Protein AF-H6N876-F1 (afdb_monomer)

Foldseek 3Di:
DDDDPLLVCLLPPDPDDDDDDDDPPNCPLVSVLSNLLVCVVVPPQQQPAEAEDADPVSQVVSQVVNVVPPPDPDHHHGYYPVVVVVVVVVVD

Mean predicted aligned error: 3.26 Å

Structure (mmCIF, N/CA/C/O backbone):
data_AF-H6N876-F1
#
_entry.id   AF-H6N876-F1
#
loop_
_atom_site.group_PDB
_atom_site.id
_atom_site.type_symbol
_atom_site.label_atom_id
_atom_site.label_alt_id
_atom_site.label_comp_id
_atom_site.label_asym_id
_atom_site.label_entity_id
_atom_site.label_seq_id
_atom_site.pdbx_PDB_ins_code
_atom_site.Cartn_x
_atom_site.Cartn_y
_atom_site.Cartn_z
_atom_site.occupancy
_atom_site.B_iso_or_equiv
_atom_site.auth_seq_id
_atom_site.auth_comp_id
_atom_site.auth_asym_id
_atom_site.auth_atom_id
_atom_site.pdbx_PDB_model_num
ATOM 1 N N . MET A 1 1 ? 3.026 9.109 12.711 1.00 59.88 1 MET A N 1
ATOM 2 C CA . MET A 1 1 ? 2.580 10.504 12.500 1.00 59.88 1 MET A CA 1
ATOM 3 C C . MET A 1 1 ? 1.104 10.472 12.161 1.00 59.88 1 MET A C 1
ATOM 5 O O . MET A 1 1 ? 0.719 9.576 11.416 1.00 59.88 1 MET A O 1
ATOM 9 N N . PRO A 1 2 ? 0.288 11.376 12.713 1.00 85.25 2 PRO A N 1
ATOM 10 C CA . PRO A 1 2 ? -1.130 11.437 12.379 1.00 85.25 2 PRO A CA 1
ATOM 11 C C . PRO A 1 2 ? -1.324 11.816 10.903 1.00 85.25 2 PRO A C 1
ATOM 13 O O . PRO A 1 2 ? -0.581 12.644 10.372 1.00 85.25 2 PRO A O 1
ATOM 16 N N . LEU A 1 3 ? -2.310 11.202 10.244 1.00 94.69 3 LEU A N 1
ATOM 17 C CA . LEU A 1 3 ? -2.711 11.561 8.882 1.00 94.69 3 LEU A CA 1
ATOM 18 C C . LEU A 1 3 ? -3.386 12.932 8.876 1.00 94.69 3 LEU A C 1
ATOM 20 O O . LEU A 1 3 ? -4.213 13.223 9.745 1.00 94.69 3 LEU A O 1
ATOM 24 N N . ASN A 1 4 ? -3.078 13.749 7.868 1.00 95.75 4 ASN A N 1
ATOM 25 C CA . ASN A 1 4 ? -3.846 14.968 7.620 1.00 95.75 4 ASN A CA 1
ATOM 26 C C . ASN A 1 4 ? -5.238 14.637 7.044 1.00 95.75 4 ASN A C 1
ATOM 28 O O . ASN A 1 4 ? -5.525 13.488 6.702 1.00 95.75 4 ASN A O 1
ATOM 32 N N . LYS A 1 5 ? -6.100 15.653 6.917 1.00 96.31 5 LYS A N 1
ATOM 33 C CA . LYS A 1 5 ? -7.481 15.485 6.439 1.00 96.31 5 LYS A CA 1
ATOM 34 C C . LYS A 1 5 ? -7.562 14.776 5.078 1.00 96.31 5 LYS A C 1
ATOM 36 O O . LYS A 1 5 ? -8.238 13.762 4.977 1.00 96.31 5 LYS A O 1
ATOM 41 N N . GLY A 1 6 ? -6.824 15.243 4.069 1.00 96.19 6 GLY A N 1
ATOM 42 C CA . GLY A 1 6 ? -6.873 14.655 2.722 1.00 96.19 6 GLY A CA 1
ATOM 43 C C . GLY A 1 6 ? -6.285 13.240 2.648 1.00 96.19 6 GLY A C 1
ATOM 44 O O . GLY A 1 6 ? -6.787 12.387 1.923 1.00 96.19 6 GLY A O 1
ATOM 45 N N . GLN A 1 7 ? -5.245 12.952 3.436 1.00 97.50 7 GLN A N 1
ATOM 46 C CA . GLN A 1 7 ? -4.708 11.596 3.566 1.00 97.50 7 GLN A CA 1
ATOM 47 C C . GLN A 1 7 ? -5.727 10.657 4.213 1.00 97.50 7 GLN A C 1
ATOM 49 O O . GLN A 1 7 ? -5.910 9.543 3.731 1.00 97.50 7 GLN A O 1
ATOM 54 N N . ARG A 1 8 ? -6.402 11.108 5.276 1.00 97.44 8 ARG A N 1
ATOM 55 C CA . ARG A 1 8 ? -7.451 10.343 5.955 1.00 97.44 8 ARG A CA 1
ATOM 56 C C . ARG A 1 8 ? -8.623 10.056 5.019 1.00 97.44 8 ARG A C 1
ATOM 58 O O . ARG A 1 8 ? -8.990 8.898 4.877 1.00 97.44 8 ARG A O 1
ATOM 65 N N . GLU A 1 9 ? -9.113 11.065 4.301 1.00 97.12 9 GLU A N 1
ATOM 66 C CA . GLU A 1 9 ? -10.159 10.902 3.281 1.00 97.12 9 GLU A CA 1
ATOM 67 C C . GLU A 1 9 ? -9.761 9.867 2.215 1.00 97.12 9 GLU A C 1
ATOM 69 O O . GLU A 1 9 ? -10.556 9.001 1.854 1.00 97.12 9 GLU A O 1
ATOM 74 N N . ALA A 1 10 ? -8.511 9.895 1.743 1.00 97.31 10 ALA A N 1
ATOM 75 C CA . ALA A 1 10 ? -8.017 8.936 0.756 1.00 97.31 10 ALA A CA 1
ATOM 76 C C . ALA A 1 10 ? -7.885 7.497 1.299 1.00 97.31 10 ALA A C 1
ATOM 78 O O . ALA A 1 10 ? -8.067 6.539 0.539 1.00 97.31 10 ALA A O 1
ATOM 79 N N . VAL A 1 11 ? -7.563 7.343 2.589 1.00 97.75 11 VAL A N 1
ATOM 80 C CA . VAL A 1 11 ? -7.495 6.047 3.286 1.00 97.75 11 VAL A CA 1
ATOM 81 C C . VAL A 1 11 ? -8.894 5.481 3.521 1.00 97.75 11 VAL A C 1
ATOM 83 O O . VAL A 1 11 ? -9.136 4.313 3.213 1.00 97.75 11 VAL A O 1
ATOM 86 N N . GLU A 1 12 ? -9.812 6.310 4.015 1.00 97.06 12 GLU A N 1
ATOM 87 C CA . GLU A 1 12 ? -11.183 5.949 4.403 1.00 97.06 12 GLU A CA 1
ATOM 88 C C . GLU A 1 12 ? -12.148 5.855 3.211 1.00 97.06 12 GLU A C 1
ATOM 90 O O . GLU A 1 12 ? -13.239 5.302 3.349 1.00 97.06 12 GLU A O 1
ATOM 95 N N . ALA A 1 13 ? -11.739 6.318 2.023 1.00 97.44 13 ALA A N 1
ATOM 96 C CA . ALA A 1 13 ? -12.532 6.238 0.800 1.00 97.44 13 ALA A CA 1
ATOM 97 C C . ALA A 1 13 ? -13.160 4.839 0.598 1.00 97.44 13 ALA A C 1
ATOM 99 O O . ALA A 1 13 ? -12.501 3.816 0.836 1.00 97.44 13 ALA A O 1
ATOM 100 N N . PRO A 1 14 ? -14.429 4.766 0.152 1.00 94.94 14 PRO A N 1
ATOM 101 C CA . PRO A 1 14 ? -15.172 3.513 0.073 1.00 94.94 14 PRO A CA 1
ATOM 102 C C . PRO A 1 14 ? -14.514 2.517 -0.889 1.00 94.94 14 PRO A C 1
ATOM 104 O O . PRO A 1 14 ? -13.689 2.885 -1.730 1.00 94.94 14 PRO A O 1
ATOM 107 N N . PHE A 1 15 ? -14.907 1.244 -0.795 1.00 92.44 15 PHE A N 1
ATOM 108 C CA . PHE A 1 15 ? -14.461 0.182 -1.702 1.00 92.44 15 PHE A CA 1
ATOM 109 C C . PHE A 1 15 ? -15.073 0.354 -3.109 1.00 92.44 15 PHE A C 1
ATOM 111 O O . PHE A 1 15 ? -15.995 -0.348 -3.517 1.00 92.44 15 PHE A O 1
ATOM 118 N N . LYS A 1 16 ? -14.596 1.378 -3.821 1.00 94.75 16 LYS A N 1
ATOM 119 C CA . LYS A 1 16 ? -14.985 1.817 -5.166 1.00 94.75 16 LYS A CA 1
ATOM 120 C C . LYS A 1 16 ? -13.748 2.359 -5.895 1.00 94.75 16 LYS A C 1
ATOM 122 O O . LYS A 1 16 ? -12.787 2.765 -5.228 1.00 94.75 16 LYS A O 1
ATOM 127 N N . PRO A 1 17 ? -13.755 2.423 -7.241 1.00 96.62 17 PRO A N 1
ATOM 128 C CA . PRO A 1 17 ? -12.677 3.056 -7.995 1.00 96.62 17 PRO A CA 1
ATOM 129 C C . PRO A 1 17 ? -12.374 4.455 -7.445 1.00 96.62 17 PRO A C 1
ATOM 131 O O . PRO A 1 17 ? -13.265 5.294 -7.341 1.00 96.62 17 PRO A O 1
ATOM 134 N N . THR A 1 18 ? -11.127 4.682 -7.029 1.00 95.38 18 THR A N 1
ATOM 135 C CA . THR A 1 18 ? -10.695 5.924 -6.376 1.00 95.38 18 THR A CA 1
ATOM 136 C C . THR A 1 18 ? -9.397 6.409 -7.012 1.00 95.38 18 THR A C 1
ATOM 138 O O . THR A 1 18 ? -8.439 5.643 -7.103 1.00 95.38 18 THR A O 1
ATOM 141 N N . LEU A 1 19 ? -9.341 7.688 -7.395 1.00 96.06 19 LEU A N 1
ATOM 142 C CA . LEU A 1 19 ? -8.124 8.356 -7.859 1.00 96.06 19 LEU A CA 1
ATOM 143 C C . LEU A 1 19 ? -7.629 9.328 -6.783 1.00 96.06 19 LEU A C 1
ATOM 145 O O . LEU A 1 19 ? -8.367 10.213 -6.360 1.00 96.06 19 LEU A O 1
ATOM 149 N N . VAL A 1 20 ? -6.371 9.182 -6.367 1.00 95.00 20 VAL A N 1
ATOM 150 C CA . VAL A 1 20 ? -5.725 10.081 -5.399 1.00 95.00 20 VAL A CA 1
ATOM 151 C C . VAL A 1 20 ? -4.652 10.894 -6.119 1.00 95.00 20 VAL A C 1
ATOM 153 O O . VAL A 1 20 ? -3.627 10.351 -6.530 1.00 95.00 20 VAL A O 1
ATOM 156 N N . ILE A 1 21 ? -4.875 12.202 -6.256 1.00 95.25 21 ILE A N 1
ATOM 157 C CA . ILE A 1 21 ? -3.929 13.136 -6.882 1.00 95.25 21 ILE A CA 1
ATOM 158 C C . ILE A 1 21 ? -3.173 13.875 -5.780 1.00 95.25 21 ILE A C 1
ATOM 160 O O . ILE A 1 21 ? -3.783 14.506 -4.921 1.00 95.25 21 ILE A O 1
ATOM 164 N N . ALA A 1 22 ? -1.839 13.807 -5.793 1.00 94.06 22 ALA A N 1
ATOM 165 C CA . ALA A 1 22 ? -1.028 14.522 -4.813 1.00 94.06 22 ALA A CA 1
ATOM 166 C C . ALA A 1 22 ? 0.395 14.817 -5.317 1.00 94.06 22 ALA A C 1
ATOM 168 O O . ALA A 1 22 ? 1.018 13.987 -5.990 1.00 94.06 22 ALA A O 1
ATOM 169 N N . GLY A 1 23 ? 0.939 15.969 -4.910 1.00 95.06 23 GLY A N 1
ATOM 170 C CA . GLY A 1 23 ? 2.303 16.409 -5.230 1.00 95.06 23 GLY A CA 1
ATOM 171 C C . GLY A 1 23 ? 3.410 15.495 -4.685 1.00 95.06 23 GLY A C 1
ATOM 172 O O . GLY A 1 23 ? 3.159 14.534 -3.954 1.00 95.06 23 GLY A O 1
ATOM 173 N N . ALA A 1 24 ? 4.663 15.748 -5.063 1.00 93.44 24 ALA A N 1
ATOM 174 C CA . ALA A 1 24 ? 5.809 15.030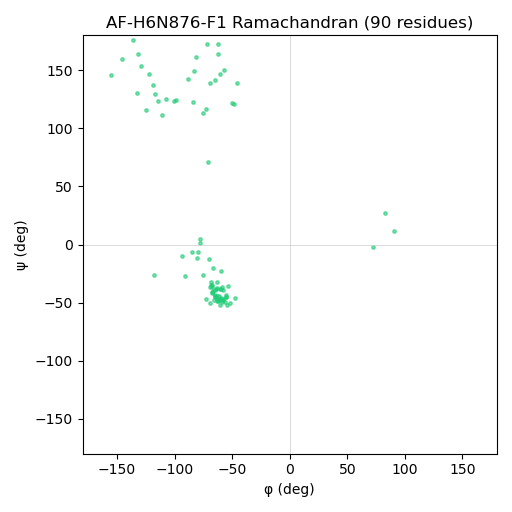 -4.500 1.00 93.44 24 ALA A CA 1
ATOM 175 C C . ALA A 1 24 ? 5.904 15.246 -2.975 1.00 93.44 24 ALA A C 1
ATOM 177 O O . ALA A 1 24 ? 5.520 16.293 -2.468 1.00 93.44 24 ALA A O 1
ATOM 178 N N . GLY A 1 25 ? 6.366 14.236 -2.230 1.00 91.88 25 GLY A N 1
ATOM 179 C CA . GLY A 1 25 ? 6.561 14.344 -0.774 1.00 91.88 25 GLY A CA 1
ATOM 180 C C . GLY A 1 25 ? 5.290 14.365 0.093 1.00 91.88 25 GLY A C 1
ATOM 181 O O . GLY A 1 25 ? 5.392 14.335 1.311 1.00 91.88 25 GLY A O 1
ATOM 182 N N . THR A 1 26 ? 4.087 14.328 -0.485 1.00 93.69 26 THR A N 1
ATOM 183 C CA . THR A 1 26 ? 2.810 14.424 0.261 1.00 93.69 26 THR A CA 1
ATOM 184 C C . THR A 1 26 ? 2.370 13.139 0.976 1.00 93.69 26 THR A C 1
ATOM 186 O O . THR A 1 26 ? 1.277 13.075 1.539 1.00 93.69 26 THR A O 1
ATOM 189 N N . GLY A 1 27 ? 3.191 12.086 0.953 1.00 94.19 27 GLY A N 1
ATOM 190 C CA . GLY A 1 27 ? 2.895 10.828 1.643 1.00 94.19 27 GLY A CA 1
ATOM 191 C C . GLY A 1 27 ? 1.984 9.856 0.884 1.00 94.19 27 GLY A C 1
ATOM 192 O O . GLY A 1 27 ? 1.335 9.035 1.523 1.00 94.19 27 GLY A O 1
ATOM 193 N N . LYS A 1 28 ? 1.959 9.886 -0.458 1.00 95.44 28 LYS A N 1
ATOM 194 C CA . LYS A 1 28 ? 1.206 8.923 -1.299 1.00 95.44 28 LYS A CA 1
ATOM 195 C C . LYS A 1 28 ? 1.424 7.459 -0.893 1.00 95.44 28 LYS A C 1
ATOM 197 O O . LYS A 1 28 ? 0.466 6.712 -0.732 1.00 95.44 28 LYS A O 1
ATOM 202 N N . THR A 1 29 ? 2.679 7.069 -0.669 1.00 94.94 29 THR A N 1
ATOM 203 C CA . THR A 1 29 ? 3.031 5.712 -0.223 1.00 94.94 29 THR A CA 1
ATOM 204 C C . THR A 1 29 ? 2.457 5.402 1.159 1.00 94.94 29 THR A C 1
ATOM 206 O O . THR A 1 29 ? 1.979 4.298 1.389 1.00 94.94 29 THR A O 1
ATOM 209 N N . THR A 1 30 ? 2.453 6.378 2.073 1.00 95.88 30 THR A N 1
ATOM 210 C CA . THR A 1 30 ? 1.825 6.219 3.391 1.00 95.88 30 THR A CA 1
ATOM 211 C C . THR A 1 30 ? 0.325 5.995 3.243 1.00 95.88 30 THR A C 1
ATOM 213 O O . THR A 1 30 ? -0.168 5.018 3.782 1.00 95.88 30 THR A O 1
ATOM 216 N N . VAL A 1 31 ? -0.378 6.809 2.448 1.00 97.00 31 VAL A N 1
ATOM 217 C CA . VAL A 1 31 ? -1.818 6.627 2.176 1.00 97.00 31 VAL A CA 1
ATOM 218 C C . VAL A 1 31 ? -2.118 5.233 1.620 1.00 97.00 31 VAL A C 1
ATOM 220 O O . VAL A 1 31 ? -3.040 4.578 2.095 1.00 97.00 31 VAL A O 1
ATOM 223 N N . LEU A 1 32 ? -1.322 4.750 0.660 1.00 96.62 32 LEU A N 1
ATOM 224 C CA . LEU A 1 32 ? -1.472 3.401 0.107 1.00 96.62 32 LEU A CA 1
ATOM 225 C C . LEU A 1 32 ? -1.351 2.319 1.194 1.00 96.62 32 LEU A C 1
ATOM 227 O O . LEU A 1 32 ? -2.191 1.428 1.267 1.00 96.62 32 LEU A O 1
ATOM 231 N N . ILE A 1 33 ? -0.326 2.412 2.047 1.00 96.94 33 ILE A N 1
ATOM 232 C CA . ILE A 1 33 ? -0.071 1.441 3.121 1.00 96.94 33 ILE A CA 1
ATOM 233 C C . ILE A 1 33 ? -1.182 1.472 4.171 1.00 96.94 33 ILE A C 1
ATOM 235 O O . ILE A 1 33 ? -1.692 0.417 4.529 1.00 96.94 33 ILE A O 1
ATOM 239 N N . GLU A 1 34 ? -1.574 2.657 4.648 1.00 97.19 34 GLU A N 1
ATOM 240 C CA . GLU A 1 34 ? -2.660 2.787 5.628 1.00 97.19 34 GLU A CA 1
ATOM 241 C C . GLU A 1 34 ? -3.976 2.235 5.078 1.00 97.19 34 GLU A C 1
ATOM 243 O O . GLU A 1 34 ? -4.719 1.582 5.801 1.00 97.19 34 GLU A O 1
ATOM 248 N N . ARG A 1 35 ? -4.257 2.449 3.787 1.00 96.94 35 ARG A N 1
ATOM 249 C CA . ARG A 1 35 ? -5.467 1.923 3.152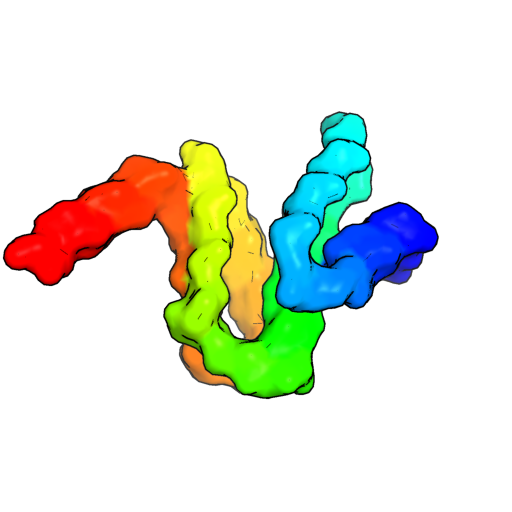 1.00 96.94 35 ARG A CA 1
ATOM 250 C C . ARG A 1 35 ? -5.456 0.400 3.053 1.00 96.94 35 ARG A C 1
ATOM 252 O O . ARG A 1 35 ? -6.484 -0.220 3.294 1.00 96.94 35 ARG A O 1
ATOM 259 N N . ILE A 1 36 ? -4.310 -0.197 2.723 1.00 96.56 36 ILE A N 1
ATOM 260 C CA . ILE A 1 36 ? -4.155 -1.658 2.712 1.00 96.56 36 ILE A CA 1
ATOM 261 C C . ILE A 1 36 ? -4.336 -2.230 4.121 1.00 96.56 36 ILE A C 1
ATOM 263 O O . ILE A 1 36 ? -5.070 -3.198 4.278 1.00 96.56 36 ILE A O 1
ATOM 267 N N . LEU A 1 37 ? -3.708 -1.625 5.133 1.00 96.06 37 LEU A N 1
ATOM 268 C CA . LEU A 1 37 ? -3.846 -2.065 6.524 1.00 96.06 37 LEU A CA 1
ATOM 269 C C . LEU A 1 37 ? -5.295 -1.957 7.000 1.00 96.06 37 LEU A C 1
ATOM 271 O O . LEU A 1 37 ? -5.812 -2.932 7.524 1.00 96.06 37 LEU A O 1
ATOM 275 N N . ARG A 1 38 ? -5.983 -0.847 6.702 1.00 96.06 38 ARG A N 1
ATOM 276 C CA . ARG A 1 38 ? -7.413 -0.702 7.001 1.00 96.06 38 ARG A CA 1
ATOM 277 C C . ARG A 1 38 ? -8.243 -1.829 6.389 1.00 96.06 38 ARG A C 1
ATOM 279 O O . ARG A 1 38 ? -9.096 -2.380 7.064 1.00 96.06 38 ARG A O 1
ATOM 286 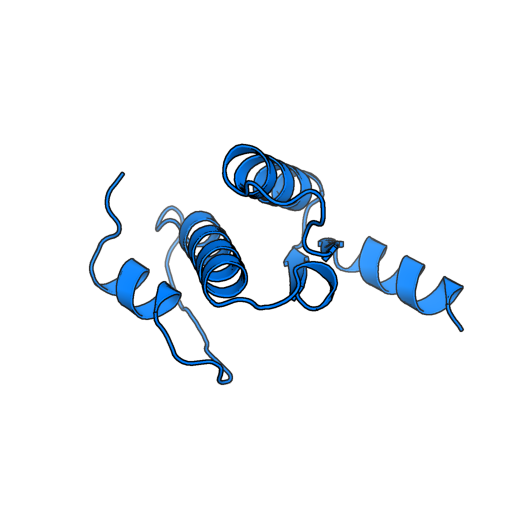N N . TYR A 1 39 ? -8.005 -2.179 5.125 1.00 95.69 39 TYR A N 1
ATOM 287 C CA . TYR A 1 39 ? -8.734 -3.276 4.485 1.00 95.69 39 TYR A CA 1
ATOM 288 C C . TYR A 1 39 ? -8.478 -4.628 5.153 1.00 95.69 39 TYR A C 1
ATOM 290 O O . TYR A 1 39 ? -9.412 -5.413 5.288 1.00 95.69 39 TYR A O 1
ATOM 298 N N . ILE A 1 40 ? -7.249 -4.887 5.600 1.00 94.62 40 ILE A N 1
ATOM 299 C CA . ILE A 1 40 ? -6.927 -6.091 6.376 1.00 94.62 40 ILE A CA 1
ATOM 300 C C . ILE A 1 40 ? -7.660 -6.063 7.726 1.00 94.62 40 ILE A C 1
ATOM 302 O O . ILE A 1 40 ? -8.280 -7.057 8.094 1.00 94.62 40 ILE A O 1
ATOM 306 N N . ASP A 1 41 ? -7.657 -4.921 8.419 1.00 93.75 41 ASP A N 1
ATOM 307 C CA . ASP A 1 41 ? -8.357 -4.728 9.697 1.00 93.75 41 ASP A CA 1
ATOM 308 C C . ASP A 1 41 ? -9.887 -4.885 9.552 1.00 93.75 41 ASP A C 1
ATOM 310 O O . ASP A 1 41 ? -10.555 -5.379 10.457 1.00 93.75 41 ASP A O 1
ATOM 314 N N . GLU A 1 42 ? -10.446 -4.519 8.394 1.00 94.31 42 GLU A N 1
ATOM 315 C CA . GLU A 1 42 ? -11.855 -4.720 8.020 1.00 94.31 42 GLU A CA 1
ATO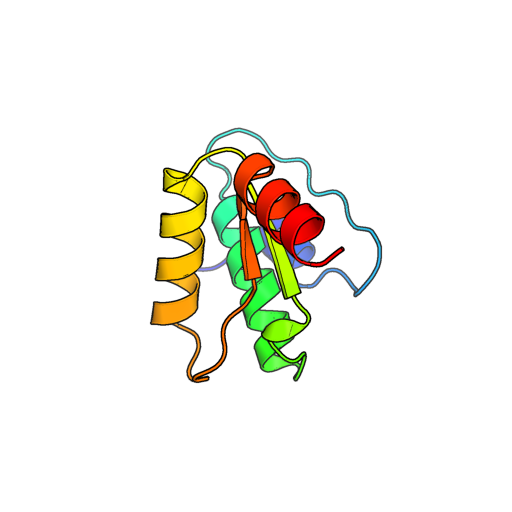M 316 C C . GLU A 1 42 ? -12.170 -6.171 7.584 1.00 94.31 42 GLU A C 1
ATOM 31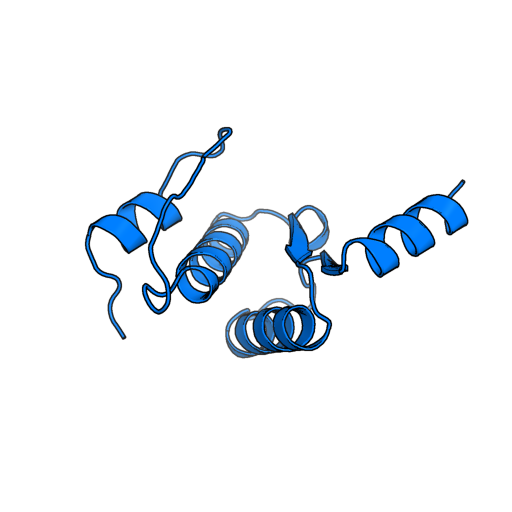8 O O . GLU A 1 42 ? -13.310 -6.477 7.229 1.00 94.31 42 GLU A O 1
ATOM 323 N N . GLY A 1 43 ? -11.189 -7.081 7.617 1.00 93.31 43 GLY A N 1
ATOM 324 C CA . GLY A 1 43 ? -11.365 -8.508 7.334 1.00 93.31 43 GLY A CA 1
ATOM 325 C C . GLY A 1 43 ? -11.161 -8.913 5.871 1.00 93.31 43 GLY A C 1
ATOM 326 O O . GLY A 1 43 ? -11.497 -10.038 5.493 1.00 93.31 43 GLY A O 1
ATOM 327 N N . ILE A 1 44 ? -10.616 -8.037 5.019 1.00 94.81 44 ILE A N 1
ATOM 328 C CA . ILE A 1 44 ? -10.221 -8.435 3.664 1.00 94.81 44 ILE A CA 1
ATOM 329 C C . ILE A 1 44 ? -8.970 -9.307 3.749 1.00 94.81 44 ILE A C 1
ATOM 331 O O . ILE A 1 44 ? -7.892 -8.843 4.118 1.00 94.81 44 ILE A O 1
ATOM 335 N N . GLU A 1 45 ? -9.114 -10.560 3.317 1.00 95.25 45 GLU A N 1
ATOM 336 C CA . GLU A 1 45 ? -8.005 -11.503 3.166 1.00 95.25 45 GLU A CA 1
ATOM 337 C C . GLU A 1 45 ? -6.826 -10.868 2.404 1.00 95.25 45 GLU A C 1
ATOM 339 O O . GLU A 1 45 ? -6.996 -10.487 1.236 1.00 95.25 45 GLU A O 1
ATOM 344 N N . PRO A 1 46 ? -5.618 -10.782 3.000 1.00 95.94 46 PRO A N 1
ATOM 345 C CA . PRO A 1 46 ? -4.469 -10.123 2.380 1.00 95.94 46 PRO A CA 1
ATOM 346 C C . PRO A 1 46 ? -4.148 -10.647 0.976 1.00 95.94 46 PRO A C 1
ATOM 348 O O . PRO A 1 46 ? -3.819 -9.872 0.081 1.00 95.94 46 PRO A O 1
ATOM 351 N N . SER A 1 47 ? -4.326 -11.949 0.737 1.00 94.50 47 SER A N 1
ATOM 352 C CA . SER A 1 47 ? -4.107 -12.603 -0.563 1.00 94.50 47 SER A CA 1
ATOM 353 C C . SER A 1 47 ? -4.984 -12.044 -1.700 1.00 94.50 47 SER A C 1
ATOM 355 O O . SER A 1 47 ? -4.620 -12.142 -2.880 1.00 94.50 47 SER A O 1
ATOM 357 N N . ARG A 1 48 ? -6.115 -11.410 -1.358 1.00 95.62 48 ARG A N 1
ATOM 358 C CA . ARG A 1 48 ? -7.042 -10.746 -2.288 1.00 95.62 48 ARG A CA 1
ATOM 359 C C . ARG A 1 48 ? -6.636 -9.310 -2.621 1.00 95.62 48 ARG A C 1
ATOM 361 O O . ARG A 1 48 ? -7.248 -8.703 -3.496 1.00 95.62 48 ARG A O 1
ATOM 368 N N . ILE A 1 49 ? -5.608 -8.773 -1.966 1.00 96.56 49 ILE A N 1
ATOM 369 C CA . ILE A 1 49 ? -5.083 -7.428 -2.205 1.00 96.56 49 ILE A CA 1
ATOM 370 C C . ILE A 1 49 ? -3.853 -7.523 -3.114 1.00 96.56 49 ILE A C 1
ATOM 372 O O . ILE A 1 49 ? -2.876 -8.205 -2.799 1.00 96.56 49 ILE A O 1
ATOM 376 N N . LEU A 1 50 ? -3.896 -6.801 -4.236 1.00 97.12 50 LEU A N 1
ATOM 377 C CA . LEU A 1 50 ? -2.777 -6.617 -5.160 1.00 97.12 50 LEU A CA 1
ATOM 378 C C . LEU A 1 50 ? -2.353 -5.144 -5.164 1.00 97.12 50 LEU A C 1
ATOM 380 O O . LEU A 1 50 ? -3.160 -4.266 -5.463 1.00 97.12 50 LEU A O 1
ATOM 384 N N . ALA A 1 51 ? -1.081 -4.881 -4.874 1.00 97.56 51 ALA A N 1
ATOM 385 C CA . ALA A 1 51 ? -0.463 -3.569 -5.015 1.00 97.56 51 ALA A CA 1
ATOM 386 C C . ALA A 1 51 ? 0.658 -3.625 -6.059 1.00 97.56 51 ALA A C 1
ATOM 388 O O . ALA A 1 51 ? 1.548 -4.473 -5.989 1.00 97.56 51 ALA A O 1
ATOM 389 N N . ILE A 1 52 ? 0.633 -2.701 -7.018 1.00 97.62 52 ILE A N 1
ATOM 390 C CA . ILE A 1 52 ? 1.625 -2.625 -8.095 1.00 97.62 52 ILE A CA 1
ATOM 391 C C . ILE A 1 52 ? 2.358 -1.287 -8.013 1.00 97.62 52 ILE A C 1
ATOM 393 O O . ILE A 1 52 ? 1.755 -0.238 -7.790 1.00 97.62 52 ILE A O 1
ATOM 397 N N . THR A 1 53 ? 3.675 -1.320 -8.195 1.00 97.50 53 THR A N 1
ATOM 398 C CA . THR A 1 53 ? 4.530 -0.131 -8.262 1.00 97.50 53 THR A CA 1
ATOM 399 C C . THR A 1 53 ? 5.546 -0.238 -9.405 1.00 97.50 53 THR A C 1
ATOM 401 O O . THR A 1 53 ? 5.609 -1.241 -10.112 1.00 97.50 53 THR A O 1
ATOM 404 N N . PHE A 1 54 ? 6.341 0.806 -9.631 1.00 97.19 54 PHE A N 1
ATOM 405 C CA . PHE A 1 54 ? 7.309 0.838 -10.733 1.00 97.19 54 PHE A CA 1
ATOM 406 C C . PHE A 1 54 ? 8.694 0.317 -10.352 1.00 97.19 54 PHE A C 1
ATOM 408 O O . PHE A 1 54 ? 9.409 -0.180 -11.216 1.00 97.19 54 PHE A O 1
ATOM 415 N N . THR A 1 55 ? 9.091 0.410 -9.081 1.00 97.69 55 THR A N 1
ATOM 416 C CA . THR A 1 55 ? 10.463 0.084 -8.663 1.00 97.69 55 THR A CA 1
ATOM 417 C C . THR A 1 55 ? 10.495 -1.011 -7.606 1.00 97.69 55 THR A C 1
ATOM 419 O O . THR A 1 55 ? 9.629 -1.072 -6.731 1.00 97.69 55 THR A O 1
ATOM 422 N N . ASN A 1 56 ? 11.542 -1.841 -7.641 1.00 97.75 56 ASN A N 1
ATOM 423 C CA . ASN A 1 56 ? 11.789 -2.846 -6.603 1.00 97.75 56 ASN A CA 1
ATOM 424 C C . ASN A 1 56 ? 11.962 -2.191 -5.226 1.00 97.75 56 ASN A C 1
ATOM 426 O O . ASN A 1 56 ? 11.408 -2.671 -4.246 1.00 97.75 56 ASN A O 1
ATOM 430 N N . LYS A 1 57 ? 12.624 -1.026 -5.168 1.00 97.69 57 LYS A N 1
ATOM 431 C CA . LYS A 1 57 ? 12.782 -0.258 -3.927 1.00 97.69 57 LYS A CA 1
ATOM 432 C C . LYS A 1 57 ? 11.433 0.102 -3.299 1.00 97.69 57 LYS A C 1
ATOM 434 O O . LYS A 1 57 ? 11.247 -0.094 -2.103 1.00 97.69 57 LYS A O 1
ATOM 439 N N . SER A 1 58 ? 10.483 0.601 -4.093 1.00 96.94 58 SER A N 1
ATOM 440 C CA . SER A 1 58 ? 9.138 0.918 -3.600 1.00 96.94 58 SER A CA 1
ATOM 441 C C . SER A 1 58 ? 8.375 -0.336 -3.180 1.00 96.94 58 SER A C 1
ATOM 443 O O . SER A 1 58 ? 7.707 -0.313 -2.150 1.00 96.94 58 SER A O 1
ATOM 445 N N . ARG A 1 59 ? 8.493 -1.434 -3.939 1.00 97.94 59 ARG A N 1
ATOM 446 C CA . ARG A 1 59 ? 7.889 -2.729 -3.585 1.00 97.94 59 ARG A CA 1
ATOM 447 C C . ARG A 1 59 ? 8.373 -3.179 -2.205 1.00 97.94 59 ARG A C 1
ATOM 449 O O . ARG A 1 59 ? 7.555 -3.513 -1.350 1.00 97.94 59 ARG A O 1
ATOM 456 N N . ASP A 1 60 ? 9.684 -3.145 -1.990 1.00 97.69 60 ASP A N 1
ATOM 457 C CA . ASP A 1 60 ? 10.320 -3.596 -0.753 1.00 97.69 60 ASP A CA 1
ATOM 458 C C . ASP A 1 60 ? 9.961 -2.700 0.429 1.00 97.69 60 ASP A C 1
ATOM 460 O O . ASP A 1 60 ? 9.617 -3.204 1.496 1.00 97.69 60 ASP A O 1
ATOM 464 N N . GLU A 1 61 ? 9.945 -1.379 0.230 1.00 97.38 61 GLU A N 1
ATOM 465 C CA . GLU A 1 61 ? 9.518 -0.430 1.259 1.00 97.38 61 GLU A CA 1
ATOM 466 C C . GLU A 1 61 ? 8.060 -0.672 1.682 1.00 97.38 61 GLU A C 1
ATOM 468 O O . GLU A 1 61 ? 7.767 -0.749 2.878 1.00 97.38 61 GLU A O 1
ATOM 473 N N . ILE A 1 62 ? 7.145 -0.818 0.717 1.00 97.25 62 ILE A N 1
ATOM 474 C CA . ILE A 1 62 ? 5.719 -1.057 0.986 1.00 97.25 62 ILE A CA 1
ATOM 475 C C . ILE A 1 62 ? 5.541 -2.390 1.724 1.00 97.25 62 ILE A C 1
ATOM 477 O O . ILE A 1 62 ? 4.884 -2.426 2.766 1.00 97.25 62 ILE A O 1
ATOM 481 N N . SER A 1 63 ? 6.172 -3.462 1.234 1.00 96.44 63 SER A N 1
ATOM 482 C CA . SER A 1 63 ? 6.130 -4.794 1.851 1.00 96.44 63 SER A CA 1
ATOM 483 C C . SER A 1 63 ? 6.656 -4.769 3.286 1.00 96.44 63 SER A C 1
ATOM 485 O O . SER A 1 63 ? 5.975 -5.226 4.205 1.00 96.44 63 SER A O 1
ATOM 487 N N . HIS A 1 64 ? 7.824 -4.163 3.509 1.00 96.19 64 HIS A N 1
ATOM 488 C CA . HIS A 1 64 ? 8.425 -4.049 4.835 1.00 96.19 64 HIS A CA 1
ATOM 489 C C . HIS A 1 64 ? 7.521 -3.283 5.810 1.00 96.19 64 HIS A C 1
ATOM 491 O O . HIS A 1 64 ? 7.295 -3.727 6.938 1.00 96.19 64 HIS A O 1
ATOM 497 N N . ARG A 1 65 ? 6.963 -2.146 5.379 1.00 96.06 65 ARG A N 1
ATOM 498 C CA . ARG A 1 65 ? 6.105 -1.307 6.228 1.00 96.06 65 ARG A CA 1
ATOM 499 C C . ARG A 1 65 ? 4.778 -1.976 6.583 1.00 96.06 65 ARG A C 1
ATOM 501 O O . ARG A 1 65 ? 4.306 -1.764 7.698 1.00 96.06 65 ARG A O 1
ATOM 508 N N . ILE A 1 66 ? 4.197 -2.769 5.681 1.00 95.69 66 ILE A N 1
ATOM 509 C CA . ILE A 1 66 ? 2.995 -3.565 5.971 1.00 95.69 66 ILE A CA 1
ATOM 510 C C . ILE A 1 66 ? 3.342 -4.689 6.950 1.00 95.69 66 ILE A C 1
ATOM 512 O O . ILE A 1 66 ? 2.704 -4.797 7.992 1.00 95.69 66 ILE A O 1
ATOM 516 N N . ARG A 1 67 ? 4.400 -5.468 6.683 1.00 93.75 67 ARG A N 1
ATOM 517 C CA . ARG A 1 67 ? 4.823 -6.594 7.540 1.00 93.75 67 ARG A CA 1
ATOM 518 C C . ARG A 1 67 ? 5.145 -6.183 8.969 1.00 93.75 67 ARG A C 1
ATOM 520 O O . ARG A 1 67 ? 4.832 -6.907 9.899 1.00 93.75 67 ARG A O 1
ATOM 527 N N . LYS A 1 68 ? 5.733 -5.001 9.155 1.00 94.12 68 LYS A N 1
ATOM 528 C CA . LYS A 1 68 ? 6.051 -4.471 10.487 1.00 94.12 68 LYS A CA 1
ATOM 529 C C . LYS A 1 68 ? 4.807 -4.143 11.328 1.00 94.12 68 LYS A C 1
ATOM 531 O O . LYS A 1 68 ? 4.926 -3.978 12.537 1.00 94.12 68 LYS A O 1
ATOM 536 N N . ARG A 1 69 ? 3.645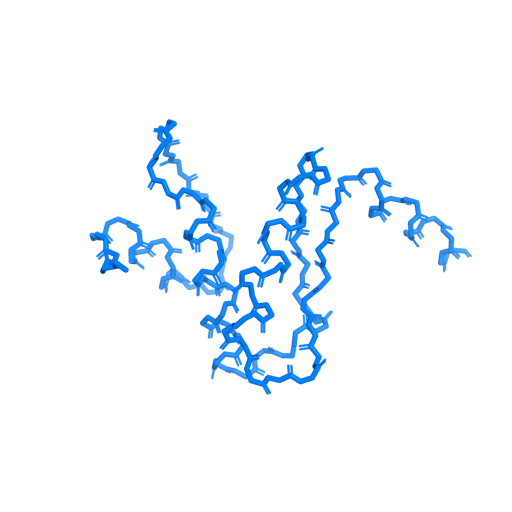 -3.964 10.699 1.00 91.25 69 ARG A N 1
ATOM 537 C CA . ARG A 1 69 ? 2.430 -3.444 11.348 1.00 91.25 69 ARG A CA 1
ATOM 538 C C . ARG A 1 69 ? 1.261 -4.415 11.341 1.00 91.25 69 ARG A C 1
ATOM 540 O O . ARG A 1 69 ? 0.391 -4.300 12.191 1.00 91.25 69 ARG A O 1
ATOM 547 N N . SER A 1 70 ? 1.237 -5.318 10.373 1.00 83.31 70 SER A N 1
ATOM 548 C CA . SER A 1 70 ? 0.184 -6.301 10.193 1.00 83.31 70 SER A CA 1
ATOM 549 C C . SER A 1 70 ? 0.454 -7.512 11.095 1.00 83.31 70 SER A C 1
ATOM 551 O O . SER A 1 70 ? 1.521 -8.109 10.959 1.00 83.31 70 SER A O 1
ATOM 553 N N . PRO A 1 71 ? -0.469 -7.893 11.997 1.00 76.88 71 PRO A N 1
ATOM 554 C CA . PRO A 1 71 ? -0.283 -9.030 12.903 1.00 76.88 71 PRO A CA 1
ATOM 555 C C . PRO A 1 71 ?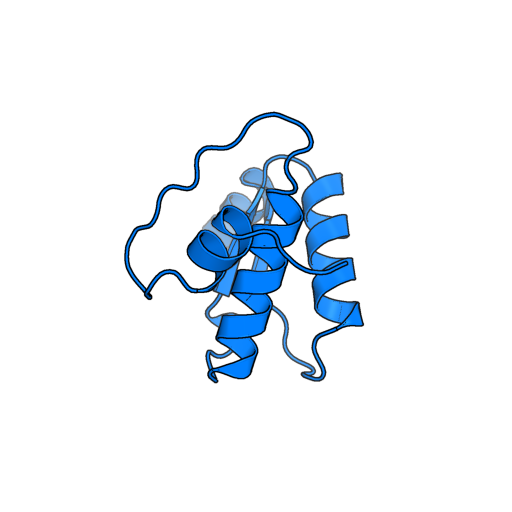 -0.544 -10.390 12.234 1.00 76.88 71 PRO A C 1
ATOM 557 O O . PRO A 1 71 ? -0.341 -11.426 12.859 1.00 76.88 71 PRO A O 1
ATOM 560 N N . VAL A 1 72 ? -1.027 -10.397 10.988 1.00 81.62 72 VAL A N 1
ATOM 561 C CA . VAL A 1 72 ? -1.363 -11.619 10.247 1.00 81.62 72 VAL A CA 1
ATOM 562 C C . VAL A 1 72 ? -0.142 -12.244 9.570 1.00 81.62 72 VAL A C 1
ATOM 564 O O . VAL A 1 72 ? 0.769 -11.546 9.129 1.00 81.62 72 VAL A O 1
ATOM 567 N N . GLU A 1 73 ? -0.157 -13.572 9.443 1.00 84.06 73 GLU A N 1
ATOM 568 C CA . GLU A 1 73 ? 0.897 -14.343 8.764 1.00 84.06 73 GLU A CA 1
ATOM 569 C C . GLU A 1 73 ? 0.824 -14.235 7.232 1.00 84.06 73 GLU A C 1
ATOM 571 O O . GLU A 1 73 ? 1.832 -14.377 6.536 1.00 84.06 73 GLU A O 1
ATOM 576 N N . SER A 1 74 ? -0.372 -13.966 6.699 1.00 89.56 74 SER A N 1
ATOM 577 C CA . SER A 1 74 ? -0.606 -13.747 5.272 1.00 89.56 74 SER A CA 1
ATOM 578 C C . SER A 1 74 ? -0.409 -12.279 4.908 1.00 89.56 74 SER A C 1
ATOM 580 O O . SER A 1 74 ? -0.786 -11.381 5.659 1.00 89.56 74 SER A O 1
ATOM 582 N N . PHE A 1 75 ? 0.157 -12.016 3.729 1.00 92.81 75 PHE A N 1
ATOM 583 C CA . PHE A 1 75 ? 0.473 -10.660 3.285 1.00 92.81 75 PHE A CA 1
ATOM 584 C C . PHE A 1 75 ? -0.061 -10.371 1.881 1.00 92.81 75 PHE A C 1
ATOM 586 O O . PHE A 1 75 ? -0.184 -11.289 1.066 1.00 92.81 75 PHE A O 1
ATOM 593 N N . PRO A 1 76 ? -0.332 -9.089 1.570 1.00 95.81 76 PRO A N 1
ATOM 594 C CA . PRO A 1 76 ? -0.715 -8.672 0.233 1.00 95.81 76 PRO A CA 1
ATOM 595 C C . PRO A 1 76 ? 0.312 -9.050 -0.825 1.00 95.81 76 PRO A C 1
ATOM 597 O O . PRO A 1 76 ? 1.523 -9.053 -0.583 1.00 95.81 76 PRO A O 1
ATOM 600 N N . ARG A 1 77 ? -0.185 -9.278 -2.037 1.00 96.31 77 ARG A N 1
ATOM 601 C CA . ARG A 1 77 ? 0.645 -9.425 -3.229 1.00 96.31 77 ARG A CA 1
ATOM 602 C C . ARG A 1 77 ? 1.139 -8.050 -3.660 1.00 96.31 77 ARG A C 1
ATOM 604 O O . ARG A 1 77 ? 0.344 -7.195 -4.042 1.00 96.31 7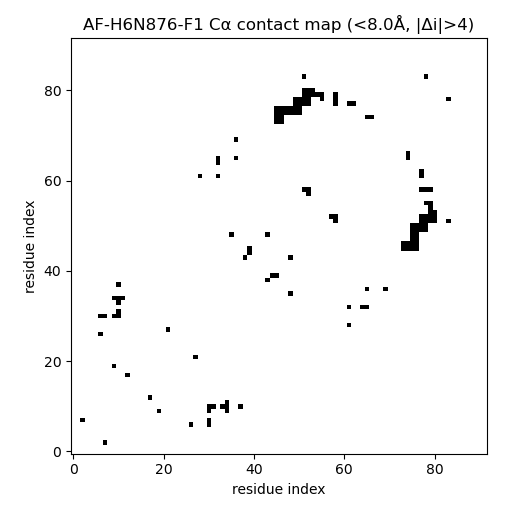7 ARG A O 1
ATOM 611 N N . ILE A 1 78 ? 2.447 -7.818 -3.566 1.00 97.56 78 ILE A N 1
ATOM 612 C CA . ILE A 1 78 ? 3.068 -6.524 -3.873 1.00 97.56 78 ILE A CA 1
ATOM 613 C C . ILE A 1 78 ? 4.154 -6.749 -4.917 1.00 97.56 78 ILE A C 1
ATOM 615 O O . ILE A 1 78 ? 5.162 -7.398 -4.639 1.00 97.56 78 ILE A O 1
ATOM 619 N N . TYR A 1 79 ? 3.969 -6.179 -6.102 1.00 98.00 79 TYR A N 1
ATOM 620 C CA . TYR A 1 79 ? 4.843 -6.418 -7.247 1.00 98.00 79 TYR A CA 1
ATOM 621 C C . TYR A 1 79 ? 5.273 -5.125 -7.928 1.00 98.00 79 TYR A C 1
ATOM 623 O O . TYR A 1 79 ? 4.677 -4.059 -7.758 1.00 98.00 79 TYR A O 1
ATOM 631 N N . THR A 1 80 ? 6.314 -5.235 -8.748 1.00 98.44 80 THR A N 1
ATOM 632 C CA . THR A 1 80 ? 6.477 -4.311 -9.869 1.00 98.44 80 THR A CA 1
ATOM 633 C C . THR A 1 80 ? 5.600 -4.754 -11.037 1.00 98.44 80 THR A C 1
ATOM 635 O O . THR A 1 80 ? 5.208 -5.918 -11.094 1.00 98.44 80 THR A O 1
ATOM 638 N N . PHE A 1 81 ? 5.320 -3.865 -11.994 1.00 97.88 81 PHE A N 1
ATOM 639 C CA . PHE A 1 81 ? 4.594 -4.252 -13.214 1.00 97.88 81 PHE A CA 1
ATOM 640 C C . PHE A 1 81 ? 5.223 -5.473 -13.905 1.00 97.88 81 PHE A C 1
ATOM 642 O O . PHE A 1 81 ? 4.532 -6.453 -14.156 1.00 97.88 81 PHE A O 1
ATOM 649 N N . HIS A 1 82 ? 6.539 -5.454 -14.140 1.00 97.25 82 HIS A N 1
ATOM 650 C CA . HIS A 1 82 ? 7.249 -6.563 -14.788 1.00 97.25 82 HIS A CA 1
ATOM 651 C C . HIS A 1 82 ? 7.115 -7.880 -14.013 1.00 97.25 82 HIS A C 1
ATOM 653 O O . HIS A 1 82 ? 6.788 -8.901 -14.606 1.00 97.25 82 HIS A O 1
ATOM 659 N N . ALA A 1 83 ? 7.324 -7.855 -12.692 1.00 97.31 83 ALA A N 1
ATOM 660 C CA . ALA A 1 83 ? 7.232 -9.061 -11.872 1.00 97.31 83 ALA A CA 1
ATOM 661 C C . ALA A 1 83 ? 5.808 -9.636 -11.849 1.00 97.31 83 ALA A C 1
ATOM 663 O O . ALA A 1 83 ? 5.643 -10.848 -11.929 1.00 97.31 83 ALA A O 1
ATOM 664 N N . PHE A 1 84 ? 4.791 -8.770 -11.789 1.00 97.44 84 PHE A N 1
ATOM 665 C CA . PHE A 1 84 ? 3.395 -9.196 -11.841 1.00 97.44 84 PHE A CA 1
ATOM 666 C C . PHE A 1 84 ? 3.054 -9.872 -13.173 1.00 97.44 84 PHE A C 1
ATOM 668 O O . PHE A 1 84 ? 2.405 -10.912 -13.183 1.00 97.44 84 PHE A O 1
ATOM 675 N N . PHE A 1 85 ? 3.502 -9.310 -14.300 1.00 96.88 85 PHE A N 1
ATOM 676 C CA . PHE A 1 85 ? 3.228 -9.905 -15.608 1.00 96.88 85 PHE A CA 1
ATOM 677 C C . PHE A 1 85 ? 3.976 -11.221 -15.832 1.00 96.88 85 PHE A C 1
ATOM 679 O O . PHE A 1 85 ? 3.395 -12.127 -16.415 1.00 96.88 85 PHE A O 1
ATOM 686 N N . ILE A 1 86 ? 5.212 -11.357 -15.342 1.00 96.94 86 ILE A N 1
ATOM 687 C CA . ILE A 1 86 ? 5.936 -12.639 -15.379 1.00 96.94 86 ILE A CA 1
ATOM 688 C C . ILE A 1 86 ? 5.163 -13.704 -14.592 1.00 96.94 86 ILE A C 1
ATOM 690 O O . ILE A 1 86 ? 4.822 -14.737 -15.155 1.00 96.94 86 ILE A O 1
ATOM 694 N N . GLU A 1 87 ? 4.791 -13.413 -13.340 1.00 94.31 87 GLU A N 1
ATOM 695 C CA . GLU A 1 87 ? 3.999 -14.336 -12.512 1.00 94.31 87 GLU A CA 1
ATOM 696 C C . GLU A 1 87 ? 2.664 -14.701 -13.181 1.00 94.31 87 GLU A C 1
ATOM 698 O O . GLU A 1 87 ? 2.202 -15.835 -13.093 1.00 94.31 87 GLU A O 1
ATOM 703 N N . TYR A 1 88 ? 2.019 -13.734 -13.836 1.00 94.06 88 TYR A N 1
ATOM 704 C CA . TYR A 1 88 ? 0.767 -13.966 -14.544 1.00 94.06 88 TYR A CA 1
ATOM 705 C C . TYR A 1 88 ? 0.944 -14.917 -15.732 1.00 94.06 88 TYR A C 1
ATOM 707 O O . TYR A 1 88 ? 0.136 -15.825 -15.896 1.00 94.06 88 TYR A O 1
ATOM 715 N N . LEU A 1 89 ? 1.993 -14.730 -16.536 1.00 96.00 89 LEU A N 1
ATOM 716 C CA . LEU A 1 89 ? 2.277 -15.572 -17.699 1.00 96.00 89 LEU A CA 1
ATOM 717 C C . LEU A 1 89 ? 2.666 -16.999 -17.303 1.00 96.00 89 LEU A C 1
ATOM 719 O O . LEU A 1 89 ? 2.262 -17.933 -17.977 1.00 96.00 89 LEU A O 1
ATOM 723 N N . GLU A 1 90 ? 3.397 -17.175 -16.203 1.00 94.19 90 GLU A N 1
ATOM 724 C CA . GLU A 1 90 ? 3.795 -18.497 -15.690 1.00 94.19 90 GLU A CA 1
ATOM 725 C C . GLU A 1 90 ? 2.625 -19.313 -15.110 1.00 94.19 90 GLU A C 1
ATOM 727 O O . GLU A 1 90 ? 2.774 -20.501 -14.830 1.00 94.19 90 GLU A O 1
ATOM 732 N N . ARG A 1 91 ? 1.465 -18.681 -14.892 1.00 87.88 91 ARG A N 1
ATOM 733 C CA . ARG A 1 91 ? 0.239 -19.331 -14.401 1.00 87.88 91 ARG A CA 1
ATOM 734 C C . ARG A 1 91 ? -0.707 -19.783 -15.520 1.00 87.88 91 ARG A C 1
ATOM 736 O O . ARG A 1 91 ? -1.709 -20.426 -15.201 1.00 87.88 91 ARG A O 1
ATOM 743 N N . ILE A 1 92 ? -0.445 -19.388 -16.767 1.00 68.19 92 ILE A N 1
ATOM 744 C CA . ILE A 1 92 ? -1.192 -19.810 -17.965 1.00 68.19 92 ILE A CA 1
ATOM 745 C C . ILE A 1 92 ? -0.564 -21.097 -18.495 1.00 68.19 92 ILE A C 1
ATOM 747 O O . ILE A 1 92 ? -1.346 -22.006 -18.848 1.00 68.19 92 ILE A O 1
#

Secondary structure (DSSP, 8-state):
-PPPHHHHHHHH--SS-------TTS-HHHHHHHHHHHHHHTT--GGG-EEEES-HHHHHHHHHHHHTT--SS---EEEEHHHHHHHHHTT-

Solvent-accessible surface area (backbone atoms only — not comparable to full-atom values): 5711 Å² total; per-residue (Å²): 130,87,74,52,71,70,46,43,51,66,35,68,50,67,103,58,97,78,86,86,87,78,67,88,92,71,45,66,69,55,34,53,50,54,29,53,50,49,41,43,76,73,65,45,60,34,77,80,39,78,47,78,40,90,38,69,69,56,31,51,51,52,51,51,58,44,60,78,69,49,91,60,94,66,60,56,45,66,28,29,60,69,58,46,51,51,57,54,59,77,72,110

Sequence (92 aa):
MPLNKGQREAVEAPFKPTLVIAGAGTGKTTVLIERILRYIDEGIEPSRILAITFTNKSRDEISHRIRKRSPVESFPRIYTFHAFFIEYLERI

Radius of gyration: 13.7 Å; Cα contacts (8 Å, |Δi|>4): 71; chains: 1; bounding box: 28×36×31 Å

InterPro domains:
  IPR000212 UvrD-like helicase [PTHR11070] (2-91)
  IPR014016 UvrD-like helicase, ATP-binding domain [PF00580] (3-91)
  IPR014016 UvrD-like helicase, ATP-binding domain [PS51198] (1-92)
  IPR027417 P-loop containing nucleoside triphosphate hydrolase [G3DSA:3.40.50.300] (1-92)
  IPR027417 P-loop containing nucleoside triphosphate hydrolase [SSF52540] (1-90)

Nearest PDB structures (foldseek):
  1qhh-assembly1_A  TM=9.293E-01  e=4.109E-07  Geobacillus stearothermophilus
  4c2t-assembly2_C  TM=9.354E-01  e=9.137E-05  Deinococcus radiodurans
  1qhg-assembly1_A  TM=9.074E-01  e=3.965E-04  Geobacillus stearothermophilus
  5ffj-assembly1_A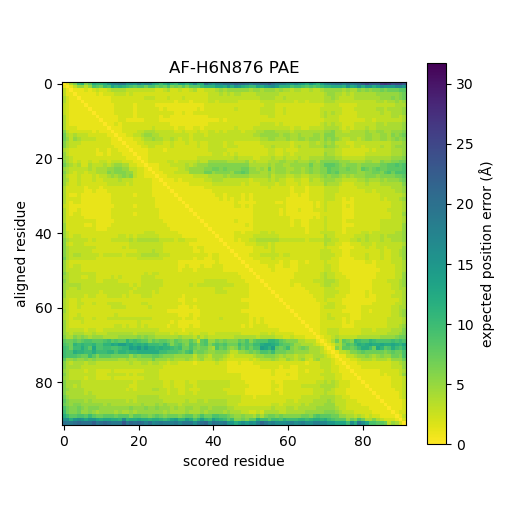  TM=5.594E-01  e=1.660E+00  Lactococcus lactis

pLDDT: mean 94.35, std 5.83, range [59.88, 98.44]

Organism: Mycoplasma haemocanis (strain Illinois) (NCBI:txid1111676)